Protein AF-A0A9P6WQ84-F1 (afdb_monomer)

Structure (mmCIF, N/CA/C/O backbone):
data_AF-A0A9P6WQ84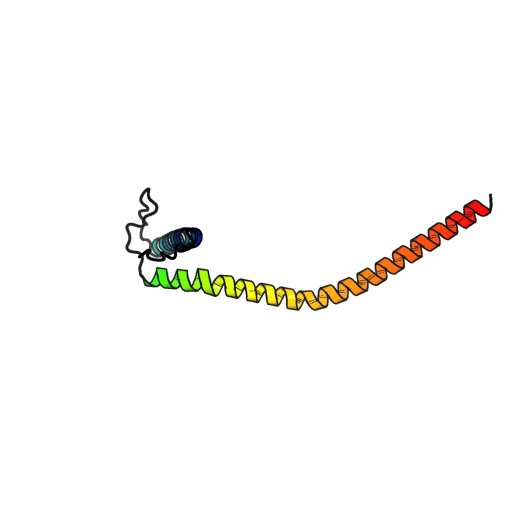-F1
#
_entry.id   AF-A0A9P6WQ84-F1
#
loop_
_atom_site.group_PDB
_atom_site.id
_atom_site.type_symbol
_atom_site.label_atom_id
_atom_site.label_alt_id
_atom_site.label_comp_id
_atom_site.label_asym_id
_atom_site.label_entity_id
_atom_site.label_seq_id
_atom_site.pdbx_PDB_ins_code
_atom_site.Cartn_x
_atom_site.Cartn_y
_atom_site.Cartn_z
_atom_site.occupancy
_atom_site.B_iso_or_equiv
_atom_site.auth_seq_id
_atom_site.auth_comp_id
_atom_site.auth_asym_id
_atom_site.auth_atom_id
_atom_site.pdbx_PDB_model_num
ATOM 1 N N . MET A 1 1 ? 7.472 -19.099 41.410 1.00 44.38 1 MET A N 1
ATOM 2 C CA . MET A 1 1 ? 6.747 -19.237 40.127 1.00 44.38 1 MET A CA 1
ATOM 3 C C . MET A 1 1 ? 6.658 -17.863 39.480 1.00 44.38 1 MET A C 1
ATOM 5 O O . MET A 1 1 ? 5.826 -17.066 39.893 1.00 44.38 1 MET A O 1
ATOM 9 N N . SER A 1 2 ? 7.562 -17.545 38.549 1.00 45.31 2 SER A N 1
ATOM 10 C CA . SER A 1 2 ? 7.502 -16.278 37.810 1.00 45.31 2 SER A CA 1
ATOM 11 C C . SER A 1 2 ? 6.333 -16.352 36.828 1.00 45.31 2 SER A C 1
ATOM 13 O O . SER A 1 2 ? 6.344 -17.186 35.923 1.00 45.31 2 SER A O 1
ATOM 15 N N . ARG A 1 3 ? 5.278 -15.561 37.058 1.00 56.25 3 ARG A N 1
ATOM 16 C CA . ARG A 1 3 ? 4.176 -15.432 36.098 1.00 56.25 3 ARG A CA 1
ATOM 17 C C . ARG A 1 3 ? 4.749 -14.722 34.879 1.00 56.25 3 ARG A C 1
ATOM 19 O O . ARG A 1 3 ? 5.205 -13.590 34.993 1.00 56.25 3 ARG A O 1
ATOM 26 N N . ASN A 1 4 ? 4.759 -15.411 33.745 1.00 51.56 4 ASN A N 1
ATOM 27 C CA . ASN A 1 4 ? 5.152 -14.856 32.458 1.00 51.56 4 ASN A CA 1
ATOM 28 C C . ASN A 1 4 ? 4.115 -13.791 32.064 1.00 51.56 4 ASN A C 1
ATOM 30 O O . ASN A 1 4 ? 3.089 -14.103 31.465 1.00 51.56 4 ASN A O 1
ATOM 34 N N . ILE A 1 5 ? 4.318 -12.557 32.526 1.00 61.88 5 ILE A N 1
ATOM 35 C CA . ILE A 1 5 ? 3.497 -11.410 32.150 1.00 61.88 5 ILE A CA 1
ATOM 36 C C . ILE A 1 5 ? 3.931 -11.059 30.735 1.00 61.88 5 ILE A C 1
ATOM 38 O O . ILE A 1 5 ? 4.997 -10.486 30.520 1.00 61.88 5 ILE A O 1
ATOM 42 N N . THR A 1 6 ? 3.121 -11.459 29.761 1.00 61.56 6 THR A N 1
ATOM 43 C CA . THR A 1 6 ? 3.258 -10.997 28.384 1.00 61.56 6 THR A CA 1
ATOM 44 C C . THR A 1 6 ? 2.912 -9.516 28.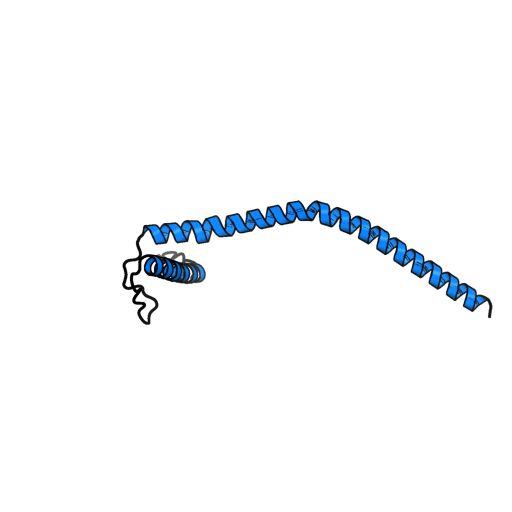397 1.00 61.56 6 THR A C 1
ATOM 46 O O . THR A 1 6 ? 1.737 -9.163 28.411 1.00 61.56 6 THR A O 1
ATOM 49 N N . ILE A 1 7 ? 3.924 -8.656 28.511 1.00 57.22 7 ILE A N 1
ATOM 50 C CA . ILE A 1 7 ? 3.742 -7.206 28.439 1.00 57.22 7 ILE A CA 1
ATOM 51 C C . ILE A 1 7 ? 3.208 -6.925 27.028 1.00 57.22 7 ILE A C 1
ATOM 53 O O . ILE A 1 7 ? 3.925 -7.208 26.061 1.00 57.22 7 ILE A O 1
ATOM 57 N N . PRO A 1 8 ? 1.956 -6.456 26.876 1.00 64.94 8 PRO A N 1
ATOM 58 C CA . PRO A 1 8 ? 1.457 -6.030 25.577 1.00 64.94 8 PRO A CA 1
ATOM 59 C C . PRO A 1 8 ? 2.351 -4.897 25.072 1.00 64.94 8 PRO A C 1
ATOM 61 O O . PRO A 1 8 ? 2.876 -4.121 25.870 1.00 64.94 8 PRO A O 1
ATOM 64 N N . ASP A 1 9 ? 2.569 -4.811 23.760 1.00 71.69 9 ASP A N 1
ATOM 65 C CA . ASP A 1 9 ? 3.407 -3.751 23.196 1.00 71.69 9 ASP A CA 1
ATOM 66 C C . ASP A 1 9 ? 2.855 -2.381 23.630 1.00 71.69 9 ASP A C 1
ATOM 68 O O . ASP A 1 9 ? 1.745 -2.001 23.259 1.00 71.69 9 ASP A O 1
ATOM 72 N N . LEU A 1 10 ? 3.626 -1.638 24.428 1.00 67.25 10 LEU A N 1
ATOM 73 C CA . LEU A 1 10 ? 3.236 -0.325 24.954 1.00 67.25 10 LEU A CA 1
ATOM 74 C C . LEU A 1 10 ? 2.822 0.628 23.821 1.00 67.25 10 LEU A C 1
ATOM 76 O O . LEU A 1 10 ? 1.904 1.433 23.975 1.00 67.25 10 LEU A O 1
ATOM 80 N N . ARG A 1 11 ? 3.415 0.468 22.630 1.00 68.44 11 ARG A N 1
ATOM 81 C CA . ARG A 1 11 ? 3.085 1.270 21.443 1.00 68.44 11 ARG A CA 1
ATOM 82 C C . ARG A 1 11 ? 1.675 1.004 20.931 1.00 68.44 11 ARG A C 1
ATOM 84 O O . ARG A 1 11 ? 1.038 1.905 20.378 1.00 68.44 11 ARG A O 1
ATOM 91 N N . PHE A 1 12 ? 1.196 -0.228 21.077 1.00 71.31 12 PHE A N 1
ATOM 92 C CA . PHE A 1 12 ? -0.156 -0.612 20.697 1.00 71.31 12 PHE A CA 1
ATOM 93 C C . PHE A 1 12 ? -1.172 0.053 21.614 1.00 71.31 12 PHE A C 1
ATOM 95 O O . PHE A 1 12 ? -2.128 0.648 21.122 1.00 71.31 12 PHE A O 1
ATOM 102 N N . GLU A 1 13 ? -0.954 -0.017 22.926 1.00 72.25 13 GLU A N 1
ATOM 103 C CA . GLU A 1 13 ? -1.880 0.544 23.909 1.00 72.25 13 GLU A CA 1
ATOM 104 C C . GLU A 1 13 ? -1.990 2.061 23.769 1.00 72.25 13 GLU A C 1
ATOM 106 O O . GLU A 1 13 ? -3.098 2.597 23.724 1.00 72.25 13 GLU A O 1
ATOM 111 N N . GLU A 1 14 ? -0.859 2.747 23.599 1.00 75.31 14 GLU A N 1
ATOM 112 C CA . GLU A 1 14 ? -0.820 4.193 23.375 1.00 75.31 14 GLU A CA 1
ATOM 113 C C . GLU A 1 14 ? -1.520 4.589 22.070 1.00 75.31 14 GLU A C 1
ATOM 115 O O . GLU A 1 14 ? -2.384 5.471 22.064 1.00 75.31 14 GLU A O 1
ATOM 120 N N . SER A 1 15 ? -1.210 3.902 20.965 1.00 74.31 15 SER A N 1
ATOM 121 C CA . SER A 1 15 ? -1.826 4.182 19.661 1.00 74.31 15 SER A CA 1
ATOM 122 C C . SER A 1 15 ? -3.327 3.887 19.664 1.00 74.31 15 SER A C 1
ATOM 124 O O . SER A 1 15 ? -4.115 4.626 19.071 1.00 74.31 15 SER A O 1
ATOM 126 N N . PHE A 1 16 ? -3.738 2.816 20.343 1.00 74.88 16 PHE A N 1
ATOM 127 C CA . PHE A 1 16 ? -5.135 2.430 20.489 1.00 74.88 16 PHE A CA 1
ATOM 128 C C . PHE A 1 16 ? -5.894 3.438 21.349 1.00 74.88 16 PHE A C 1
ATOM 130 O O . PHE A 1 16 ? -6.927 3.946 20.913 1.00 74.88 16 PHE A O 1
ATOM 137 N N . LYS A 1 17 ? -5.358 3.808 22.519 1.00 76.19 17 LYS A N 1
ATOM 138 C CA . LYS A 1 17 ? -5.948 4.824 23.400 1.00 76.19 17 LYS A CA 1
ATOM 139 C C . LYS A 1 17 ? -6.094 6.158 22.664 1.00 76.19 17 LYS A C 1
ATOM 141 O O . LYS A 1 17 ? -7.183 6.726 22.663 1.00 76.19 17 LYS A O 1
ATOM 146 N N . ALA A 1 18 ? -5.058 6.611 21.956 1.00 78.00 18 ALA A N 1
ATOM 147 C CA . ALA A 1 18 ? -5.096 7.856 21.188 1.00 78.00 18 ALA A CA 1
ATOM 148 C C . ALA A 1 18 ? -6.189 7.850 20.105 1.00 78.00 18 ALA A C 1
ATOM 150 O O . ALA A 1 18 ? -6.957 8.807 19.980 1.00 78.00 18 ALA A O 1
ATOM 151 N N . LYS A 1 19 ? -6.307 6.757 19.340 1.00 73.56 19 LYS A N 1
ATOM 152 C CA . LYS A 1 19 ? -7.340 6.625 18.302 1.00 73.56 19 LYS A CA 1
ATOM 153 C C . LYS A 1 19 ? -8.748 6.497 18.874 1.00 73.56 19 LYS A C 1
ATOM 155 O O . LYS A 1 19 ? -9.679 7.066 18.311 1.00 73.56 19 LYS A O 1
ATOM 160 N N . LEU A 1 20 ? -8.916 5.795 19.992 1.00 75.81 20 LEU A N 1
ATOM 161 C CA . LEU A 1 20 ? -10.201 5.711 20.683 1.00 75.81 20 LEU A CA 1
ATOM 162 C C . LEU A 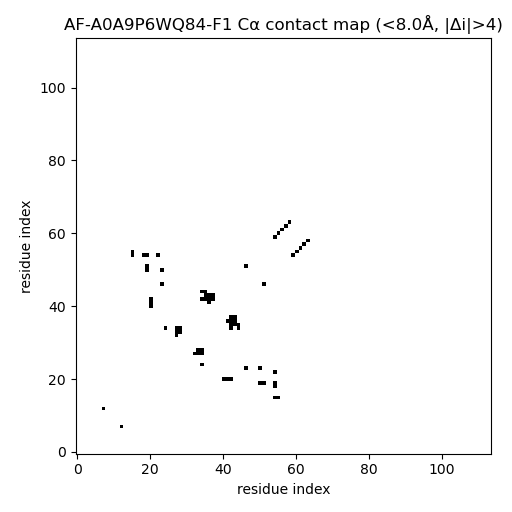1 20 ? -10.687 7.071 21.149 1.00 75.81 20 LEU A C 1
ATOM 164 O O . LEU A 1 20 ? -11.834 7.419 20.884 1.00 75.81 20 LEU A O 1
ATOM 168 N N . ILE A 1 21 ? -9.806 7.832 21.799 1.00 77.06 21 ILE A N 1
ATOM 169 C CA . ILE A 1 21 ? -10.105 9.184 22.262 1.00 77.06 21 ILE A CA 1
ATOM 170 C C . ILE A 1 21 ? -10.502 10.050 21.067 1.00 77.06 21 ILE A C 1
ATOM 172 O O . ILE A 1 21 ? -11.560 10.674 21.082 1.00 77.06 21 ILE A O 1
ATOM 176 N N . LYS A 1 22 ? -9.707 10.018 19.991 1.00 80.00 22 LYS A N 1
ATOM 177 C CA . LYS A 1 22 ? -9.982 10.774 18.767 1.00 80.00 22 LYS A CA 1
ATOM 178 C C . LYS A 1 22 ? -11.340 10.424 18.153 1.00 80.00 22 LYS A C 1
ATOM 180 O O . LYS A 1 22 ? -12.143 11.320 17.904 1.00 80.00 22 LYS A O 1
ATOM 185 N N . ASN A 1 23 ? -11.623 9.137 17.949 1.00 76.44 23 ASN A N 1
ATOM 186 C CA . ASN A 1 23 ? -12.883 8.695 17.353 1.00 76.44 23 ASN A CA 1
ATOM 187 C C . ASN A 1 23 ? -14.071 9.061 18.259 1.00 76.44 23 ASN A C 1
ATOM 189 O O . ASN A 1 23 ? -15.096 9.521 17.757 1.00 76.44 23 ASN A O 1
ATOM 193 N N . ALA A 1 24 ? -13.944 8.890 19.581 1.00 72.00 24 ALA A N 1
ATOM 194 C CA . ALA A 1 24 ? -14.988 9.236 20.547 1.00 72.00 24 ALA A CA 1
ATOM 195 C C . ALA A 1 24 ? -15.293 10.741 20.545 1.00 72.00 24 ALA A C 1
ATOM 197 O O . ALA A 1 24 ? -16.461 11.130 20.523 1.00 72.00 24 ALA A O 1
ATOM 198 N N . VAL A 1 25 ? -14.263 11.592 20.489 1.00 73.56 25 VAL A N 1
ATOM 199 C CA . VAL A 1 25 ? -14.411 13.049 20.337 1.00 73.56 25 VAL A CA 1
ATOM 200 C C . VAL A 1 25 ? -15.117 13.396 19.024 1.00 73.56 25 VAL A C 1
ATOM 202 O O . VAL A 1 25 ? -16.035 14.216 19.022 1.00 73.56 25 VAL A O 1
ATOM 205 N N . GLU A 1 26 ? -14.746 12.758 17.911 1.00 76.62 26 GLU A N 1
ATOM 206 C CA . GLU A 1 26 ? -15.383 12.989 16.610 1.00 76.62 26 GLU A CA 1
ATOM 207 C C . GLU A 1 26 ? -16.866 12.581 16.589 1.00 76.62 26 GLU A C 1
ATOM 209 O O . GLU A 1 26 ? -17.692 13.316 16.043 1.00 76.62 26 GLU A O 1
ATOM 214 N N . GLU A 1 27 ? -17.242 11.445 17.187 1.00 72.25 27 GLU A N 1
ATOM 215 C CA . GLU A 1 27 ? -18.652 11.033 17.259 1.00 72.25 27 GLU A CA 1
ATOM 216 C C . GLU A 1 27 ? -19.468 11.877 18.250 1.00 72.25 27 GLU A C 1
ATOM 218 O O . GLU A 1 27 ? -20.608 12.224 17.936 1.00 72.25 27 GLU A O 1
ATOM 223 N N . ASN A 1 28 ? -18.904 12.269 19.398 1.00 69.88 28 ASN A N 1
ATOM 224 C CA . ASN A 1 28 ? -19.575 13.170 20.345 1.00 69.88 28 ASN A CA 1
ATOM 225 C C . ASN A 1 28 ? -19.811 14.557 19.730 1.00 69.88 28 ASN A C 1
ATOM 227 O O . ASN A 1 28 ? -20.920 15.088 19.816 1.00 69.88 28 ASN A O 1
ATOM 231 N N . LYS A 1 29 ? -18.825 15.083 18.989 1.00 71.25 29 LYS A N 1
ATOM 232 C CA . LYS A 1 29 ? -18.960 16.328 18.220 1.00 71.25 29 LYS A CA 1
ATOM 233 C C . LYS A 1 29 ? -20.058 16.230 17.157 1.00 71.25 29 LYS A C 1
ATOM 235 O O . LYS A 1 29 ? -20.831 17.169 16.996 1.00 71.25 29 LYS A O 1
ATOM 240 N N . LYS A 1 30 ? -20.177 15.088 16.466 1.00 72.00 30 LYS A N 1
ATOM 241 C CA . LYS A 1 30 ? -21.268 14.830 15.503 1.00 72.00 30 LYS A CA 1
ATOM 242 C C . LYS A 1 30 ? -22.646 14.739 16.164 1.00 72.00 30 LYS A C 1
ATOM 244 O O . LYS A 1 30 ? -23.634 15.074 15.524 1.00 72.00 30 LYS A O 1
ATOM 249 N N . LYS A 1 31 ? -22.717 14.301 17.423 1.00 69.81 31 LYS A N 1
ATOM 250 C CA . LYS A 1 31 ? -23.958 14.227 18.213 1.00 69.81 31 LYS A CA 1
ATOM 251 C C . LYS A 1 31 ? -24.302 15.530 18.949 1.00 69.81 31 LYS A C 1
ATOM 253 O O . LYS A 1 31 ? -25.315 15.567 19.638 1.00 69.81 31 LYS A O 1
ATOM 258 N N . GLY A 1 32 ? -23.492 16.584 18.810 1.00 60.03 32 GLY A N 1
ATOM 259 C CA . GLY A 1 32 ? -23.719 17.875 19.471 1.00 60.03 32 GLY A CA 1
ATOM 260 C C . GLY A 1 32 ? -23.456 17.872 20.983 1.00 60.03 32 GLY A C 1
ATOM 261 O O . GLY A 1 32 ? -23.827 18.820 21.665 1.00 60.03 32 GLY A O 1
ATOM 262 N N . ILE A 1 33 ? -22.817 16.825 21.510 1.00 63.03 33 ILE A N 1
ATOM 263 C CA . ILE A 1 33 ? -22.466 16.688 22.927 1.00 63.03 33 ILE A CA 1
ATOM 264 C C . ILE A 1 33 ? -21.049 17.242 23.095 1.00 63.03 33 ILE A C 1
ATOM 266 O O . ILE A 1 33 ? -20.132 16.767 22.424 1.00 63.03 33 ILE A O 1
ATOM 270 N N . GLN A 1 34 ? -20.861 18.252 23.953 1.00 54.97 34 GLN A N 1
ATOM 271 C CA . GLN A 1 34 ? -19.532 18.798 24.253 1.00 54.97 34 GLN A CA 1
ATOM 272 C C . GLN A 1 34 ? -18.705 17.745 25.007 1.00 54.97 34 GLN A C 1
ATOM 274 O O . GLN A 1 34 ? -19.098 17.342 26.101 1.00 54.97 34 GLN A O 1
ATOM 279 N N . PRO A 1 35 ? -17.595 17.251 24.431 1.00 55.50 35 PRO A N 1
ATOM 280 C CA . PRO A 1 35 ? -16.727 16.316 25.122 1.00 55.50 35 PRO A CA 1
ATOM 281 C C . PRO A 1 35 ? -15.868 17.092 26.125 1.00 55.50 35 PRO A C 1
ATOM 283 O O . PRO A 1 35 ? -15.037 17.906 25.728 1.00 55.50 35 PRO A O 1
ATOM 286 N N . GLU A 1 36 ? -16.067 16.842 27.415 1.00 53.31 36 GLU A N 1
ATOM 287 C CA . GLU A 1 36 ? -15.151 17.296 28.460 1.00 53.31 36 GLU A CA 1
ATOM 288 C C . GLU A 1 36 ? -13.924 16.369 28.448 1.00 53.31 36 GLU A C 1
ATOM 290 O O . GLU A 1 36 ? -14.049 15.144 28.556 1.00 53.31 36 GLU A O 1
ATOM 295 N N . ILE A 1 37 ? -12.747 16.940 28.201 1.00 56.00 37 ILE A N 1
ATOM 296 C CA . ILE A 1 37 ? -11.474 16.217 28.147 1.00 56.00 37 ILE A CA 1
ATOM 297 C C . ILE A 1 37 ? -10.675 16.693 29.357 1.00 56.00 37 ILE A C 1
ATOM 299 O O . ILE A 1 37 ? -10.269 17.851 29.389 1.00 56.00 37 ILE A O 1
ATOM 303 N N . ASP A 1 38 ? -10.490 15.824 30.349 1.00 51.62 38 ASP A N 1
ATOM 304 C CA . ASP A 1 38 ? -9.703 16.142 31.543 1.00 51.62 38 ASP A CA 1
ATOM 305 C C . ASP A 1 38 ? -8.191 16.089 31.236 1.00 51.62 38 ASP A C 1
ATOM 307 O O . ASP A 1 38 ? -7.761 15.381 30.313 1.00 51.62 38 ASP A O 1
ATOM 311 N N . GLU A 1 39 ? -7.374 16.803 32.019 1.00 50.84 39 GLU A N 1
ATOM 312 C CA . GLU A 1 39 ? -5.932 17.059 31.795 1.00 50.84 39 GLU A CA 1
ATOM 313 C C . GLU A 1 39 ? -5.065 15.781 31.708 1.00 50.84 39 GLU A C 1
ATOM 315 O O . GLU A 1 39 ? -3.905 15.811 31.295 1.00 50.84 39 GLU A O 1
ATOM 320 N N . THR A 1 40 ? -5.645 14.620 32.020 1.00 54.78 40 THR A N 1
ATOM 321 C CA . THR A 1 40 ? -5.035 13.284 31.935 1.00 54.78 40 THR A CA 1
ATOM 322 C C . THR A 1 40 ? -5.395 12.486 30.669 1.00 54.78 40 THR A C 1
ATOM 324 O O . THR A 1 40 ? -5.055 11.303 30.577 1.00 54.78 40 THR A O 1
ATOM 327 N N . ASN A 1 41 ? -6.040 13.087 29.658 1.00 54.53 41 ASN A N 1
ATOM 328 C CA . ASN A 1 41 ? -6.535 12.383 28.458 1.00 54.53 41 ASN A CA 1
ATOM 329 C C . ASN A 1 41 ? -7.510 11.234 28.796 1.00 54.53 41 ASN A C 1
ATOM 331 O O . ASN A 1 41 ? -7.487 10.165 28.175 1.00 54.53 41 ASN A O 1
ATOM 335 N N . HIS A 1 42 ? -8.363 11.429 29.799 1.00 49.78 42 HIS A N 1
ATOM 336 C CA . HIS A 1 42 ? -9.466 10.523 30.104 1.00 49.78 42 HIS A CA 1
ATOM 337 C C . HIS A 1 42 ? -10.787 11.180 29.686 1.00 49.78 42 HIS A C 1
ATOM 339 O O . HIS A 1 42 ? -11.122 12.263 30.154 1.00 49.78 42 HIS A O 1
ATOM 345 N N . LEU A 1 43 ? -11.537 10.535 28.778 1.00 55.19 43 LEU A N 1
ATOM 346 C CA . LEU A 1 43 ? -12.925 10.926 28.518 1.00 55.19 43 LEU A CA 1
ATOM 347 C C . LEU A 1 43 ? -13.758 10.583 29.755 1.00 55.19 43 LEU A C 1
ATOM 349 O O . LEU A 1 43 ? -13.846 9.417 30.137 1.00 55.19 43 LEU A O 1
ATOM 353 N N . THR A 1 44 ? -14.405 11.589 30.337 1.00 50.28 44 THR A N 1
ATOM 354 C CA . THR A 1 44 ? -15.400 11.435 31.411 1.00 50.28 44 THR A CA 1
ATOM 355 C C . THR A 1 44 ? -16.729 10.876 30.894 1.00 50.28 44 THR A C 1
ATOM 357 O O . THR A 1 44 ? -17.545 10.371 31.665 1.00 50.28 44 THR A O 1
ATOM 360 N N . THR A 1 45 ? -16.944 10.891 29.574 1.00 53.78 45 THR A N 1
ATOM 361 C CA . THR A 1 45 ? -18.084 10.225 28.939 1.00 53.78 45 THR A CA 1
ATOM 362 C C . THR A 1 45 ? -17.797 8.732 28.747 1.00 53.78 45 THR A C 1
ATOM 364 O O . THR A 1 45 ? -16.733 8.369 28.239 1.00 53.78 45 THR A O 1
ATOM 367 N N . PRO A 1 46 ? -18.724 7.833 29.133 1.00 53.41 46 PRO A N 1
ATOM 368 C CA . PRO A 1 46 ? -18.520 6.399 28.996 1.00 53.41 46 PRO A CA 1
ATOM 369 C C . PRO A 1 46 ? -18.345 6.043 27.520 1.00 53.41 46 PRO A C 1
ATOM 371 O O . PRO A 1 46 ? -19.288 6.116 26.733 1.00 53.41 46 PRO A O 1
ATOM 374 N N . ILE A 1 47 ? -17.124 5.652 27.149 1.00 58.91 47 ILE A N 1
ATOM 375 C CA . ILE A 1 47 ? -16.807 5.162 25.809 1.00 58.91 47 ILE A CA 1
ATOM 376 C C . ILE A 1 47 ? -17.644 3.892 25.586 1.00 58.91 47 ILE A C 1
ATOM 378 O O . ILE A 1 47 ? -17.431 2.888 26.277 1.00 58.91 47 ILE A O 1
ATOM 382 N N . PRO A 1 48 ? -18.611 3.891 24.651 1.00 64.38 48 PRO A N 1
ATOM 383 C CA . PRO A 1 48 ? -19.431 2.715 24.422 1.00 64.38 48 PRO A CA 1
AT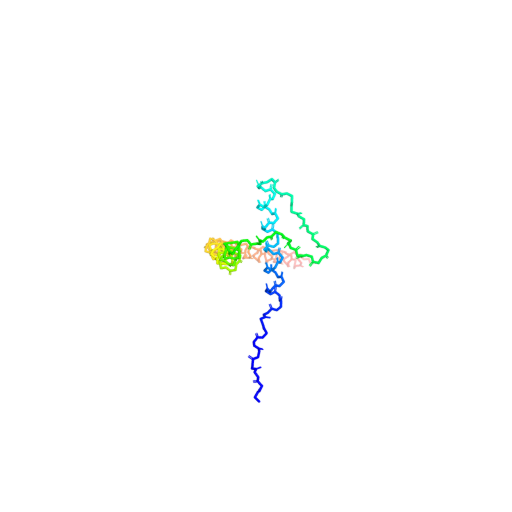OM 384 C C . PRO A 1 48 ? -18.549 1.585 23.883 1.00 64.38 48 PRO A C 1
ATOM 386 O O . PRO A 1 48 ? -17.763 1.781 22.957 1.00 64.38 48 PRO A O 1
ATOM 389 N N . LYS A 1 49 ? -18.704 0.372 24.430 1.00 65.19 49 LYS A N 1
ATOM 390 C CA . LYS A 1 49 ? -17.921 -0.823 24.042 1.00 65.19 49 LYS A CA 1
ATOM 391 C C . LYS A 1 49 ? -17.934 -1.091 22.530 1.00 65.19 49 LYS A C 1
ATOM 393 O O . LYS A 1 49 ? -16.967 -1.613 21.985 1.00 65.19 49 LYS A O 1
ATOM 398 N N . ILE A 1 50 ? -19.001 -0.676 21.847 1.00 67.25 50 ILE A N 1
ATOM 399 C CA . ILE A 1 50 ? -19.141 -0.769 20.389 1.00 67.25 50 ILE A CA 1
ATOM 400 C C . ILE A 1 50 ? -18.028 -0.007 19.646 1.00 67.25 50 ILE A C 1
ATOM 402 O O . ILE A 1 50 ? -17.586 -0.423 18.579 1.00 67.25 50 ILE A O 1
ATOM 406 N N . MET A 1 51 ? -17.536 1.082 20.234 1.00 66.56 51 MET A N 1
ATOM 407 C CA . MET A 1 51 ? -16.514 1.949 19.662 1.00 66.56 51 MET A CA 1
ATOM 408 C C . MET A 1 51 ? -15.112 1.377 19.845 1.00 66.56 51 MET A C 1
ATOM 410 O O . MET A 1 51 ? -14.290 1.478 18.939 1.00 66.56 51 MET A O 1
ATOM 414 N N . LEU A 1 52 ? -14.881 0.688 20.969 1.00 68.25 52 LEU A N 1
ATOM 415 C CA . LEU A 1 52 ? -13.675 -0.113 21.194 1.00 68.25 52 LEU A CA 1
ATOM 416 C C . LEU A 1 52 ? -13.527 -1.180 20.107 1.00 68.25 52 LEU A C 1
ATOM 418 O O . LEU A 1 52 ? -12.485 -1.271 19.466 1.00 68.25 52 LEU A O 1
ATOM 422 N N . ILE A 1 53 ? -14.599 -1.938 19.861 1.00 75.00 53 ILE A N 1
ATOM 423 C CA . ILE A 1 53 ? -14.626 -3.014 18.862 1.00 75.00 53 ILE A CA 1
ATOM 424 C C . ILE A 1 53 ? -14.454 -2.448 17.449 1.00 75.00 53 ILE A C 1
ATOM 426 O O . ILE A 1 53 ? -13.672 -2.979 16.663 1.00 75.00 53 ILE A O 1
ATOM 430 N N . LYS A 1 54 ? -15.143 -1.347 17.127 1.00 75.75 54 LYS A N 1
ATOM 431 C CA . LYS A 1 54 ? -15.038 -0.685 15.822 1.00 75.75 54 LYS A CA 1
ATOM 432 C C . LYS A 1 54 ? -13.615 -0.198 15.550 1.00 75.75 54 LYS A C 1
ATOM 434 O O . LYS A 1 54 ? -13.083 -0.498 14.486 1.00 75.75 54 LYS A O 1
ATOM 439 N N . SER A 1 55 ? -12.993 0.506 16.498 1.00 72.75 55 SER A N 1
ATOM 440 C CA . SER A 1 55 ? -11.607 0.963 16.343 1.00 72.75 55 SER A CA 1
ATOM 441 C C . SER A 1 55 ? -10.633 -0.215 16.279 1.00 72.75 55 SER A C 1
ATOM 443 O O . SER A 1 55 ? -9.747 -0.205 15.440 1.00 72.75 55 SER A O 1
ATOM 445 N N . LEU A 1 56 ? -10.822 -1.278 17.069 1.00 79.31 56 LEU A N 1
ATOM 446 C CA . LEU A 1 56 ? -9.983 -2.481 16.993 1.00 79.31 56 LEU A CA 1
ATOM 447 C C . LEU A 1 56 ? -10.027 -3.114 15.589 1.00 79.31 56 LEU A C 1
ATOM 449 O O . LEU A 1 56 ? -8.994 -3.321 14.959 1.00 79.31 56 LEU A O 1
ATOM 453 N N . ILE A 1 57 ? -11.228 -3.371 15.065 1.00 81.88 57 ILE A N 1
ATOM 454 C CA . ILE A 1 57 ? -11.407 -4.041 13.771 1.00 81.88 57 ILE A CA 1
ATOM 455 C C . ILE A 1 57 ? -10.957 -3.139 12.614 1.00 81.88 57 ILE A C 1
ATOM 457 O O . ILE A 1 57 ? -10.232 -3.585 11.723 1.00 81.88 57 ILE A O 1
ATOM 461 N N . ILE A 1 58 ? -11.361 -1.867 12.608 1.00 79.50 58 ILE A N 1
ATOM 462 C CA . ILE A 1 58 ? -11.060 -0.967 11.490 1.00 79.50 58 ILE A CA 1
ATOM 463 C C . ILE A 1 58 ? -9.582 -0.580 11.481 1.00 79.50 58 ILE A C 1
ATOM 465 O O . ILE A 1 58 ? -8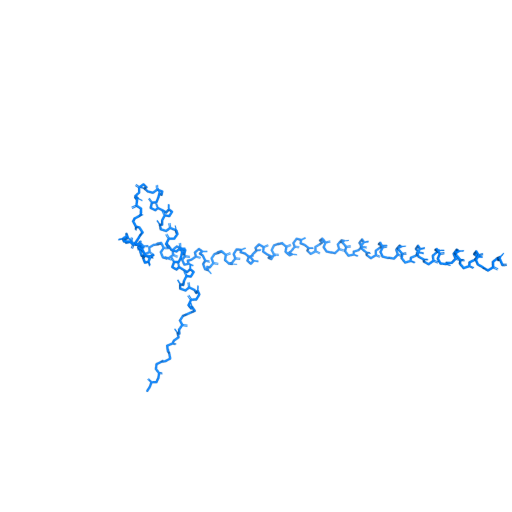.936 -0.671 10.436 1.00 79.50 58 ILE A O 1
ATOM 469 N N . ASP A 1 59 ? -9.036 -0.175 12.628 1.00 78.12 59 ASP A N 1
ATOM 470 C CA . ASP A 1 59 ? -7.687 0.384 12.683 1.00 78.12 59 ASP A CA 1
ATOM 471 C C . ASP A 1 59 ? -6.584 -0.666 12.664 1.00 78.12 59 ASP A C 1
ATOM 473 O O . ASP A 1 59 ? -5.503 -0.372 12.154 1.00 78.12 59 ASP A O 1
ATOM 477 N N . GLN A 1 60 ? -6.824 -1.861 13.207 1.00 77.44 60 GLN A N 1
ATOM 478 C CA . GLN A 1 60 ? -5.770 -2.869 13.358 1.00 77.44 60 GLN A CA 1
ATOM 479 C C . GLN A 1 60 ? -5.871 -4.005 12.351 1.00 77.44 60 GLN A C 1
ATOM 481 O O . GLN A 1 60 ? -4.871 -4.667 12.096 1.00 77.44 60 GLN A O 1
ATOM 486 N N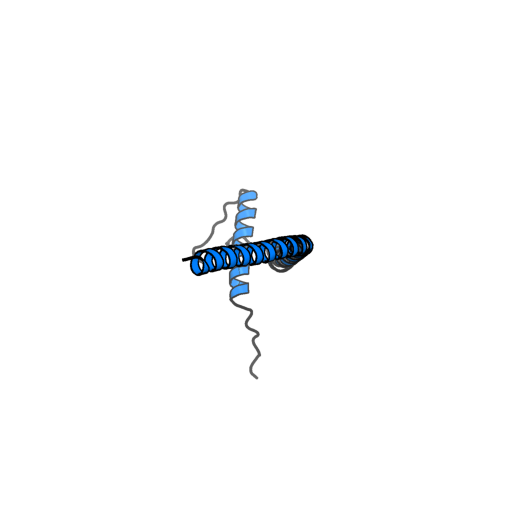 . ILE A 1 61 ? -7.050 -4.230 11.768 1.00 85.19 61 ILE A N 1
ATOM 487 C CA . ILE A 1 61 ? -7.257 -5.323 10.815 1.00 85.19 61 ILE A CA 1
ATOM 488 C C . ILE A 1 61 ? -7.516 -4.749 9.426 1.00 85.19 61 ILE A C 1
ATOM 490 O O . ILE A 1 61 ? -6.752 -5.013 8.502 1.00 85.19 61 ILE A O 1
ATOM 494 N N . ILE A 1 62 ? -8.551 -3.919 9.269 1.00 89.06 62 ILE A N 1
ATOM 495 C CA . ILE A 1 62 ? -9.008 -3.483 7.941 1.00 89.06 62 ILE A CA 1
ATOM 496 C C . ILE A 1 62 ? -8.010 -2.531 7.279 1.00 89.06 62 ILE A C 1
ATOM 498 O O . ILE A 1 62 ? -7.627 -2.764 6.137 1.00 89.06 62 ILE A O 1
ATOM 502 N N . LEU A 1 63 ? -7.573 -1.476 7.971 1.00 87.06 63 LEU A N 1
ATOM 503 C CA . LEU A 1 63 ? -6.632 -0.494 7.421 1.00 87.06 63 LEU A CA 1
ATOM 504 C C . LEU A 1 63 ? -5.295 -1.111 6.958 1.00 87.06 63 LEU A C 1
ATOM 506 O O . LEU A 1 63 ? -4.935 -0.897 5.797 1.00 87.06 63 LEU A O 1
ATOM 510 N N . PRO A 1 64 ? -4.569 -1.898 7.777 1.00 87.44 64 PRO A N 1
ATOM 511 C CA . PRO A 1 64 ? -3.327 -2.529 7.328 1.00 87.44 64 PRO A CA 1
ATOM 512 C C . PRO A 1 64 ? -3.556 -3.583 6.237 1.00 87.44 64 PRO A C 1
ATOM 514 O O . PRO A 1 64 ? -2.767 -3.663 5.297 1.00 87.44 64 PRO A O 1
ATOM 517 N N . PHE A 1 65 ? -4.659 -4.336 6.288 1.00 92.12 65 PHE A N 1
ATOM 518 C CA . PHE A 1 65 ? -5.011 -5.272 5.218 1.00 92.12 65 PHE A CA 1
ATOM 519 C C . PHE A 1 65 ? -5.242 -4.553 3.883 1.00 92.12 65 PHE A C 1
ATOM 521 O O . PHE A 1 65 ? -4.719 -4.957 2.842 1.00 92.12 65 PHE A O 1
ATOM 528 N N . LEU A 1 66 ? -5.983 -3.446 3.916 1.00 93.44 66 LEU A N 1
ATOM 529 C CA . LEU A 1 66 ? -6.275 -2.647 2.737 1.00 93.44 66 LEU A CA 1
ATOM 530 C C . LEU A 1 66 ? -4.999 -2.005 2.179 1.00 93.44 66 LEU A C 1
ATOM 532 O O . LEU A 1 66 ? -4.804 -1.989 0.966 1.00 93.44 66 LEU A O 1
ATOM 536 N N . GLN A 1 67 ? -4.090 -1.556 3.049 1.00 92.62 67 GLN A N 1
ATOM 537 C CA . GLN A 1 67 ? -2.771 -1.067 2.648 1.00 92.62 67 GLN A CA 1
ATOM 538 C C . GLN A 1 67 ? -1.972 -2.144 1.900 1.00 92.62 67 GLN A C 1
ATOM 540 O O . GLN A 1 67 ? -1.414 -1.859 0.839 1.00 92.62 67 GLN A O 1
ATOM 545 N N . SER A 1 68 ? -1.936 -3.382 2.405 1.00 92.12 68 SER A N 1
ATOM 546 C CA . SER A 1 68 ? -1.273 -4.497 1.716 1.00 92.12 68 SER A CA 1
ATOM 547 C C . SER A 1 68 ? -1.928 -4.817 0.371 1.00 92.12 68 SER A C 1
ATOM 549 O O . SER A 1 68 ? -1.225 -5.052 -0.612 1.00 92.12 68 SER A O 1
ATOM 551 N N . PHE A 1 69 ? -3.259 -4.774 0.300 1.00 95.50 69 PHE A N 1
ATOM 552 C CA . PHE A 1 69 ? -4.003 -5.006 -0.936 1.00 95.50 69 PHE A CA 1
ATOM 553 C C . PHE A 1 69 ? -3.720 -3.930 -1.995 1.00 95.50 69 PHE A C 1
ATOM 555 O O . PHE A 1 69 ? -3.409 -4.254 -3.142 1.00 95.50 69 PHE A O 1
ATOM 562 N N . PHE A 1 70 ? -3.748 -2.651 -1.609 1.00 95.56 70 PHE A N 1
ATOM 563 C CA . PHE A 1 70 ? -3.406 -1.548 -2.507 1.00 95.56 70 PHE A CA 1
ATOM 564 C C . PHE A 1 70 ? -1.958 -1.627 -2.975 1.00 95.56 70 PHE A C 1
ATOM 566 O O . PHE A 1 70 ? -1.698 -1.462 -4.165 1.00 95.56 70 PHE A O 1
ATOM 573 N N . LEU A 1 71 ? -1.020 -1.926 -2.073 1.00 93.69 71 LEU A N 1
ATOM 574 C CA . LEU A 1 71 ? 0.385 -2.076 -2.434 1.00 93.69 71 LEU A CA 1
ATOM 575 C C . LEU A 1 71 ? 0.578 -3.220 -3.440 1.00 93.69 71 LEU A C 1
ATOM 577 O O . LEU A 1 71 ? 1.259 -3.042 -4.449 1.00 93.69 71 LEU A O 1
ATOM 581 N N . ALA A 1 72 ? -0.072 -4.365 -3.219 1.00 95.12 72 ALA A N 1
ATOM 582 C CA . ALA A 1 72 ? -0.044 -5.485 -4.154 1.00 95.12 72 ALA A CA 1
ATOM 583 C C . ALA A 1 72 ? -0.642 -5.112 -5.522 1.00 95.12 72 ALA A C 1
ATOM 585 O O . ALA A 1 72 ? -0.055 -5.435 -6.556 1.00 95.12 72 ALA A O 1
ATOM 586 N N . GLY A 1 73 ? -1.759 -4.380 -5.541 1.00 95.00 73 GLY A N 1
ATOM 587 C CA . GLY A 1 73 ? -2.374 -3.868 -6.767 1.00 95.00 73 G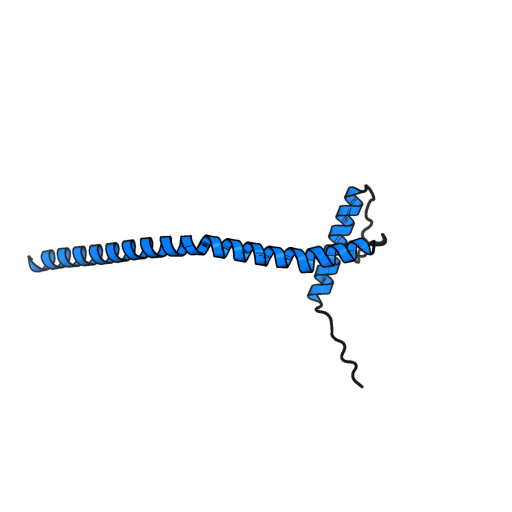LY A CA 1
ATOM 588 C C . GLY A 1 73 ? -1.467 -2.897 -7.528 1.00 95.00 73 GLY A C 1
ATOM 589 O O . GLY A 1 73 ? -1.301 -3.024 -8.743 1.00 95.00 73 GLY A O 1
ATOM 590 N N . VAL A 1 74 ? -0.808 -1.977 -6.817 1.00 95.69 74 VAL A N 1
ATOM 591 C CA . VAL A 1 74 ? 0.184 -1.064 -7.400 1.00 95.69 74 VAL A CA 1
ATOM 592 C C . VAL A 1 74 ? 1.333 -1.854 -8.016 1.00 95.69 74 VAL A C 1
ATOM 594 O O . VAL A 1 74 ? 1.667 -1.618 -9.173 1.00 95.69 74 VAL A O 1
ATOM 597 N N . LEU A 1 75 ? 1.908 -2.829 -7.304 1.00 92.62 75 LEU A N 1
ATOM 598 C CA . LEU A 1 75 ? 2.981 -3.666 -7.851 1.00 92.62 75 LEU A CA 1
ATOM 599 C C . LEU A 1 75 ? 2.527 -4.472 -9.074 1.00 92.62 75 LEU A C 1
ATOM 601 O O . LEU A 1 75 ? 3.288 -4.604 -10.036 1.00 92.62 75 LEU A O 1
ATOM 605 N N . TYR A 1 76 ? 1.297 -4.990 -9.062 1.00 95.12 76 TYR A N 1
ATOM 606 C CA . TYR A 1 76 ? 0.724 -5.703 -10.201 1.00 95.12 76 TYR A CA 1
ATOM 607 C C . TYR A 1 76 ? 0.674 -4.809 -11.446 1.00 95.12 76 TYR A C 1
ATOM 609 O O . TYR A 1 76 ? 1.114 -5.223 -12.520 1.00 95.12 76 TYR A O 1
ATOM 617 N N . TYR A 1 77 ? 0.233 -3.560 -11.288 1.00 94.25 77 TYR A N 1
ATOM 618 C CA . TYR A 1 77 ? 0.188 -2.585 -12.376 1.00 94.25 77 TYR A CA 1
ATOM 619 C C . TYR A 1 77 ? 1.578 -2.079 -12.792 1.00 94.25 77 TYR A C 1
ATOM 621 O O . TYR A 1 77 ? 1.843 -1.836 -13.971 1.00 94.25 77 TYR A O 1
ATOM 629 N N . LEU A 1 78 ? 2.511 -1.966 -11.846 1.00 93.75 78 LEU A N 1
ATOM 630 C CA . LEU A 1 78 ? 3.872 -1.507 -12.111 1.00 93.75 78 LEU A CA 1
ATOM 631 C C . LEU A 1 78 ? 4.698 -2.554 -12.876 1.00 93.75 78 LEU A C 1
ATOM 633 O O . LEU A 1 78 ? 5.622 -2.208 -13.611 1.00 93.75 78 LEU A O 1
ATOM 637 N N . ARG A 1 79 ? 4.357 -3.841 -12.764 1.00 89.31 79 ARG A N 1
ATOM 638 C CA . ARG A 1 79 ? 5.068 -4.948 -13.422 1.00 89.31 79 ARG A CA 1
ATOM 639 C C . ARG A 1 79 ? 5.193 -4.800 -14.953 1.00 89.31 79 ARG A C 1
ATOM 641 O O . ARG A 1 79 ? 6.320 -4.891 -15.454 1.00 89.31 79 ARG A O 1
ATOM 648 N N . PRO A 1 80 ? 4.119 -4.571 -15.736 1.00 90.75 80 PRO A N 1
ATOM 649 C CA . PRO A 1 80 ? 4.249 -4.308 -17.172 1.00 90.75 80 PRO A CA 1
ATOM 650 C C . PRO A 1 80 ? 4.974 -2.988 -17.465 1.00 90.75 80 PRO A C 1
ATOM 652 O O . PRO A 1 80 ? 5.749 -2.923 -18.421 1.00 90.75 80 PRO A O 1
ATOM 655 N N . PHE A 1 81 ? 4.792 -1.963 -16.628 1.00 91.44 81 PHE A N 1
ATOM 656 C CA . PHE A 1 81 ? 5.460 -0.672 -16.787 1.00 91.44 81 PHE A CA 1
ATOM 657 C C . PHE A 1 81 ? 6.986 -0.800 -16.689 1.00 91.44 81 PHE A C 1
ATOM 659 O O . PHE A 1 81 ? 7.707 -0.333 -17.572 1.00 91.44 81 PHE A O 1
ATOM 666 N N . ILE A 1 82 ? 7.483 -1.526 -15.685 1.00 90.44 82 ILE A N 1
ATOM 667 C CA . ILE A 1 82 ? 8.913 -1.817 -15.518 1.00 90.44 82 ILE A CA 1
ATOM 668 C C . ILE A 1 82 ? 9.450 -2.584 -16.731 1.00 90.44 82 ILE A C 1
ATOM 670 O O . ILE A 1 82 ? 10.529 -2.272 -17.233 1.00 90.44 82 ILE A O 1
ATOM 674 N N . ARG A 1 83 ? 8.685 -3.550 -17.259 1.00 90.81 83 ARG A N 1
ATOM 675 C CA . ARG A 1 83 ? 9.086 -4.319 -18.448 1.00 90.81 83 ARG A CA 1
ATOM 676 C C . ARG A 1 83 ? 9.229 -3.429 -19.688 1.00 90.81 83 ARG A C 1
ATOM 678 O O . ARG A 1 83 ? 10.179 -3.603 -20.450 1.00 90.81 83 ARG A O 1
ATOM 685 N N . ILE A 1 84 ? 8.317 -2.482 -19.900 1.00 92.69 84 ILE A N 1
ATOM 686 C CA . ILE A 1 84 ? 8.390 -1.534 -21.024 1.00 92.69 84 ILE A CA 1
ATOM 687 C C . ILE A 1 84 ? 9.548 -0.551 -20.823 1.00 92.69 84 ILE A C 1
ATOM 689 O O . ILE A 1 84 ? 10.326 -0.323 -21.751 1.00 92.69 84 ILE A O 1
ATOM 693 N N . SER A 1 85 ? 9.686 -0.006 -19.614 1.00 91.81 85 SER A N 1
ATOM 694 C CA . SER A 1 85 ? 10.749 0.937 -19.262 1.00 91.81 85 SER A CA 1
ATOM 695 C C . SER A 1 85 ? 12.135 0.315 -19.441 1.00 91.81 85 SER A C 1
ATOM 697 O O . SER A 1 85 ? 12.996 0.903 -20.086 1.00 91.81 85 SER A O 1
ATOM 699 N N . SER A 1 86 ? 12.323 -0.931 -18.999 1.00 90.94 86 SER A N 1
ATOM 700 C CA . SER A 1 86 ? 13.575 -1.674 -19.173 1.00 90.94 86 SER A CA 1
ATOM 701 C C . SER A 1 86 ? 13.948 -1.865 -20.647 1.00 90.94 86 SER A C 1
ATOM 703 O O . SER A 1 86 ? 15.099 -1.644 -21.019 1.00 90.94 86 SER A O 1
ATOM 705 N N . ARG A 1 87 ? 12.984 -2.192 -21.520 1.00 91.19 87 ARG A N 1
ATOM 706 C CA . ARG A 1 87 ? 13.237 -2.338 -22.966 1.00 91.19 87 ARG A CA 1
ATOM 707 C C . ARG A 1 87 ? 13.646 -1.017 -23.619 1.00 91.19 87 ARG A C 1
ATOM 709 O O . ARG A 1 87 ? 14.603 -0.986 -24.390 1.00 91.19 87 ARG A O 1
ATOM 716 N N . LYS A 1 88 ? 12.947 0.075 -23.292 1.00 91.56 88 LYS A N 1
ATOM 717 C CA . LYS A 1 88 ? 13.284 1.420 -23.787 1.00 91.56 88 LYS A CA 1
ATOM 718 C C . LYS A 1 88 ? 14.644 1.884 -23.259 1.00 91.56 88 LYS A C 1
ATOM 720 O O . LYS A 1 88 ? 15.449 2.395 -24.029 1.00 91.56 88 LYS A O 1
ATOM 725 N N . GLY A 1 89 ? 14.916 1.642 -21.978 1.00 91.31 89 GLY A N 1
ATOM 726 C CA . GLY A 1 89 ? 16.187 1.956 -21.330 1.00 91.31 89 GLY A CA 1
ATOM 727 C C . GLY A 1 89 ? 17.361 1.194 -21.941 1.00 91.31 89 GLY A C 1
ATOM 728 O O . GLY A 1 89 ? 18.386 1.800 -22.239 1.00 91.31 89 GLY A O 1
ATOM 729 N N . TYR A 1 90 ? 17.199 -0.102 -22.219 1.00 91.62 90 TYR A N 1
ATOM 730 C CA . TYR A 1 90 ? 18.218 -0.900 -22.903 1.00 91.62 90 TYR A CA 1
ATOM 731 C C . TYR A 1 90 ? 18.531 -0.346 -24.298 1.00 91.62 90 TYR A C 1
ATOM 733 O O . TYR A 1 90 ? 19.693 -0.110 -24.622 1.00 91.62 90 TYR A O 1
ATOM 741 N N . SER A 1 91 ? 17.501 -0.060 -25.101 1.00 91.88 91 SER A N 1
ATOM 742 C CA . SER A 1 91 ? 17.681 0.517 -26.439 1.00 91.88 91 SER A CA 1
ATOM 743 C C . SER A 1 91 ? 18.377 1.881 -26.395 1.00 91.88 91 SER A C 1
ATOM 745 O O . SER A 1 91 ? 19.261 2.146 -27.209 1.00 91.88 91 SER A O 1
ATOM 747 N N . ALA A 1 92 ? 18.006 2.740 -25.441 1.00 92.00 92 ALA A N 1
ATOM 748 C CA . ALA A 1 92 ? 18.643 4.040 -25.251 1.00 92.00 92 ALA A CA 1
ATOM 749 C C . ALA A 1 92 ? 20.117 3.894 -24.839 1.00 92.00 92 ALA A C 1
ATOM 751 O O . ALA A 1 92 ? 20.979 4.576 -25.388 1.00 92.00 92 ALA A O 1
ATOM 752 N N . GLY A 1 93 ? 20.426 2.961 -23.935 1.00 92.69 93 GLY A N 1
ATOM 753 C CA . GLY A 1 93 ? 21.796 2.670 -23.510 1.00 92.69 93 GLY A CA 1
ATOM 754 C C . GLY A 1 93 ? 22.680 2.172 -24.655 1.00 92.69 93 GLY A C 1
ATOM 755 O O . GLY A 1 93 ? 23.781 2.685 -24.850 1.00 92.69 93 GLY A O 1
ATOM 756 N N . VAL A 1 94 ? 22.183 1.230 -25.466 1.00 94.12 94 VAL A N 1
ATOM 757 C CA . VAL A 1 94 ? 22.901 0.744 -26.658 1.00 94.12 94 VAL A CA 1
ATOM 758 C C . VAL A 1 94 ? 23.145 1.887 -27.646 1.00 94.12 94 VAL A C 1
ATOM 760 O O . VAL A 1 94 ? 24.257 2.025 -28.160 1.00 94.12 94 VAL A O 1
ATOM 763 N N . SER A 1 95 ? 22.147 2.751 -27.858 1.00 91.31 95 SER A N 1
ATOM 764 C CA . SER A 1 95 ? 22.296 3.931 -28.712 1.00 91.31 95 SER A CA 1
ATOM 765 C C . SER A 1 95 ? 23.376 4.879 -28.186 1.00 91.31 95 SER A C 1
ATOM 767 O O . SER A 1 95 ? 24.228 5.298 -28.963 1.00 91.31 95 SER A O 1
ATOM 769 N N . LEU A 1 96 ? 23.404 5.172 -26.883 1.00 93.69 96 LEU A N 1
ATOM 770 C CA . LEU A 1 96 ? 24.417 6.044 -26.279 1.00 93.69 96 LEU A CA 1
ATOM 771 C C . LEU A 1 96 ? 25.832 5.488 -26.448 1.00 93.69 96 LEU A C 1
ATOM 773 O O . LEU A 1 96 ? 26.731 6.212 -26.872 1.00 93.69 96 LEU A O 1
ATOM 777 N N . ILE A 1 97 ? 26.029 4.196 -26.180 1.00 93.81 97 ILE A N 1
ATOM 778 C CA . ILE A 1 97 ? 27.332 3.537 -26.342 1.00 93.81 97 ILE A CA 1
ATOM 779 C C . ILE A 1 97 ? 27.775 3.581 -27.809 1.00 93.81 97 ILE A C 1
ATOM 781 O O . ILE A 1 97 ? 28.944 3.850 -28.098 1.00 93.81 97 ILE A O 1
ATOM 785 N N . SER A 1 98 ? 26.845 3.357 -28.744 1.00 92.81 98 SER A N 1
ATOM 786 C CA . SER A 1 98 ? 27.137 3.435 -30.176 1.00 92.81 98 SER A CA 1
ATOM 787 C C . SER A 1 98 ? 27.553 4.849 -30.603 1.00 92.81 98 SER A C 1
ATOM 789 O O . SER A 1 98 ? 28.569 4.996 -31.287 1.00 92.81 98 SER A O 1
ATOM 791 N N . SER A 1 99 ? 26.864 5.884 -30.109 1.00 91.88 99 SER A N 1
ATOM 792 C CA . SER A 1 99 ? 27.201 7.288 -30.360 1.00 91.88 99 SER A CA 1
ATOM 793 C C . SER A 1 99 ? 28.572 7.648 -29.793 1.00 91.88 99 SER A C 1
ATOM 795 O O . SER A 1 99 ? 29.387 8.248 -30.489 1.00 91.88 99 SER A O 1
ATOM 797 N N . ILE A 1 100 ? 28.872 7.221 -28.561 1.00 91.56 100 ILE A N 1
ATOM 798 C CA . ILE A 1 100 ? 30.180 7.440 -27.928 1.00 91.56 100 ILE A CA 1
ATOM 799 C C . ILE A 1 100 ? 31.286 6.796 -28.767 1.00 91.56 100 ILE A C 1
ATOM 801 O O . ILE A 1 100 ? 32.256 7.462 -29.118 1.00 91.56 100 ILE A O 1
ATOM 805 N N . LYS A 1 101 ? 31.119 5.531 -29.172 1.00 91.69 101 LYS A N 1
ATOM 806 C CA . LYS A 1 101 ? 32.099 4.821 -30.007 1.00 91.69 101 LYS A CA 1
ATOM 807 C C . LYS A 1 101 ? 32.340 5.529 -31.344 1.00 91.69 101 LYS A C 1
ATOM 809 O O . LYS A 1 101 ? 33.481 5.598 -31.806 1.00 91.69 101 LYS A O 1
ATOM 814 N N . GLN A 1 102 ? 31.288 6.056 -31.967 1.00 90.50 102 GLN A N 1
ATOM 815 C CA . GLN A 1 102 ? 31.380 6.777 -33.237 1.00 90.50 102 GLN A CA 1
ATOM 816 C C . GLN A 1 102 ? 32.114 8.117 -33.077 1.00 90.50 102 GLN A C 1
ATOM 818 O O . GLN A 1 102 ? 32.976 8.441 -33.896 1.00 90.50 102 GLN A O 1
ATOM 823 N N . ILE A 1 103 ? 31.855 8.842 -31.984 1.00 90.12 103 ILE A N 1
ATOM 824 C CA . ILE A 1 103 ? 32.566 10.076 -31.628 1.00 90.12 103 ILE A CA 1
ATOM 825 C C . ILE A 1 103 ? 34.047 9.792 -31.354 1.00 90.12 103 ILE A C 1
ATOM 827 O O . ILE A 1 103 ? 34.909 10.459 -31.922 1.00 90.12 103 ILE A O 1
ATOM 831 N N . THR A 1 104 ? 34.372 8.771 -30.554 1.00 88.88 104 THR A N 1
ATOM 832 C CA . THR A 1 104 ? 35.766 8.394 -30.270 1.00 88.88 104 THR A CA 1
ATOM 833 C C . THR A 1 104 ? 36.510 8.007 -31.546 1.00 88.88 104 THR A C 1
ATOM 835 O O . THR A 1 104 ? 37.648 8.428 -31.744 1.00 88.88 104 THR A O 1
ATOM 838 N N . LYS A 1 105 ? 35.865 7.258 -32.451 1.00 83.94 105 LYS A N 1
ATOM 839 C CA . LYS A 1 105 ? 36.448 6.906 -33.752 1.00 83.94 105 LYS A CA 1
ATOM 840 C C . LYS A 1 105 ? 36.690 8.149 -34.614 1.00 83.94 105 LYS A C 1
ATOM 842 O O . LYS A 1 105 ? 37.766 8.270 -35.189 1.00 83.94 105 LYS A O 1
ATOM 847 N N . SER A 1 106 ? 35.731 9.075 -34.674 1.00 84.44 106 SER A N 1
ATOM 848 C CA . SER A 1 106 ? 35.869 10.346 -35.401 1.00 84.44 106 SER A CA 1
ATOM 849 C C . SER A 1 106 ? 37.040 11.182 -34.869 1.00 84.44 106 SER A C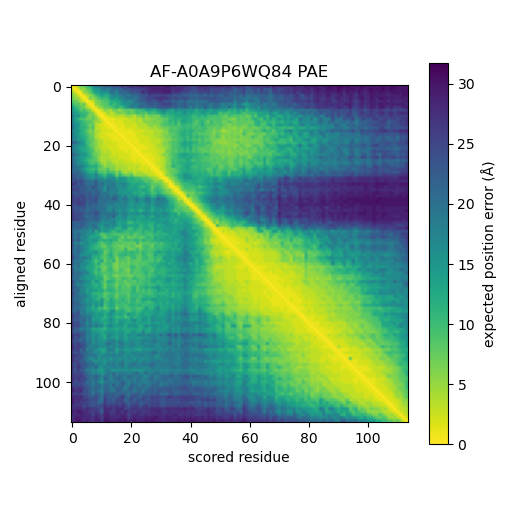 1
ATOM 851 O O . SER A 1 106 ? 37.905 11.601 -35.637 1.00 84.44 106 SER A O 1
ATOM 853 N N . LEU A 1 107 ? 37.141 11.334 -33.545 1.00 82.69 107 LEU A N 1
ATOM 854 C CA . LEU A 1 107 ? 38.233 12.060 -32.889 1.00 82.69 107 LEU A CA 1
ATOM 855 C C . LEU A 1 107 ? 39.597 11.394 -33.109 1.00 82.69 107 LEU A C 1
ATOM 857 O O . LEU A 1 107 ? 40.590 12.083 -33.342 1.00 82.69 107 LEU A O 1
ATOM 861 N N . PHE A 1 108 ? 39.657 10.061 -33.078 1.00 83.31 108 PHE A N 1
ATOM 862 C CA . PHE A 1 108 ? 40.883 9.315 -33.356 1.00 83.31 108 PHE A CA 1
ATOM 863 C C . PHE A 1 108 ? 41.347 9.493 -3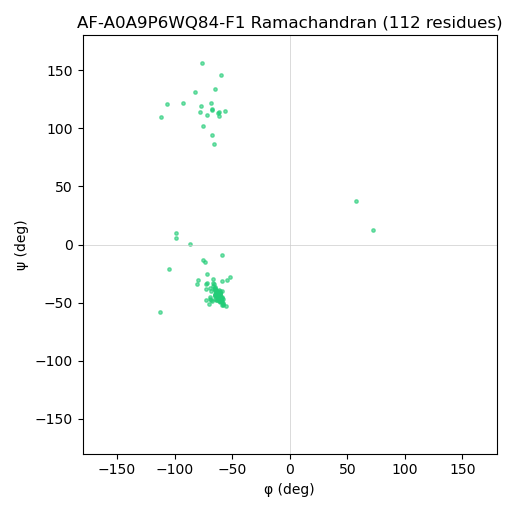4.809 1.00 83.31 108 PHE A C 1
ATOM 865 O O . PHE A 1 108 ? 42.525 9.748 -35.049 1.00 83.31 108 PHE A O 1
ATOM 872 N N . PHE A 1 109 ? 40.426 9.439 -35.777 1.00 77.69 109 PHE A N 1
ATOM 873 C CA . PHE A 1 109 ? 40.742 9.707 -37.184 1.00 77.69 109 PHE A CA 1
ATOM 874 C C . PHE A 1 109 ? 41.189 11.154 -37.416 1.00 77.69 109 PHE A C 1
ATOM 876 O O . PHE A 1 109 ? 42.107 11.381 -38.200 1.00 77.69 109 PHE A O 1
ATOM 883 N N . LEU A 1 110 ? 40.599 12.125 -36.712 1.00 73.75 110 LEU A N 1
ATOM 884 C CA . LEU A 1 110 ? 41.025 13.525 -36.779 1.00 73.75 110 LEU A CA 1
ATOM 885 C C . LEU A 1 110 ? 42.445 13.719 -36.221 1.00 73.75 110 LEU A C 1
ATOM 887 O O . LEU A 1 110 ? 43.222 14.499 -36.765 1.00 73.75 110 LEU A O 1
ATOM 891 N N . LYS A 1 111 ? 42.793 12.983 -35.157 1.00 69.56 111 LYS A N 1
ATOM 892 C CA . LYS A 1 111 ? 44.128 12.999 -34.544 1.00 69.56 111 LYS A CA 1
ATOM 893 C C . LYS A 1 111 ? 45.182 12.286 -35.396 1.00 69.56 111 LYS A C 1
ATOM 895 O O . LYS A 1 111 ? 46.323 12.713 -35.399 1.00 69.56 111 LYS A O 1
ATOM 900 N N . SER A 1 112 ? 44.812 11.226 -36.115 1.00 67.44 112 SER A N 1
ATOM 901 C CA . SER A 1 112 ? 45.730 10.458 -36.973 1.00 67.44 112 SER A CA 1
ATOM 902 C C . SER A 1 112 ? 46.079 11.158 -38.294 1.00 67.44 112 SER A C 1
ATOM 904 O O . SER A 1 112 ? 46.976 10.699 -38.995 1.00 67.44 112 SER A O 1
ATOM 906 N N . LYS A 1 113 ? 45.345 12.212 -38.672 1.00 58.00 113 LYS A N 1
ATOM 907 C CA . LYS A 1 113 ? 45.520 12.942 -39.939 1.00 58.00 113 LYS A CA 1
ATOM 908 C C . LYS A 1 113 ? 46.348 14.230 -39.795 1.00 58.00 113 LYS A C 1
ATOM 910 O O . LYS A 1 113 ? 46.416 15.001 -40.749 1.00 58.00 113 LYS A O 1
ATOM 915 N N . LYS A 1 114 ? 46.906 14.475 -38.608 1.00 51.44 114 LYS A N 1
ATOM 916 C CA . LYS A 1 114 ? 47.702 15.646 -38.237 1.00 51.44 114 LYS A CA 1
ATOM 917 C C . LYS A 1 114 ? 49.088 15.185 -37.811 1.00 51.44 114 LYS A C 1
ATOM 919 O O . LYS A 1 114 ? 50.045 15.916 -38.126 1.00 51.44 114 LYS A O 1
#

Radius of gyration: 31.03 Å; Cα contacts (8 Å, |Δi|>4): 35; chains: 1; bounding box: 72×38×80 Å

Secondary structure (DSSP, 8-state):
---------HHHHHHHHHHHHHHHHHHHHHTT----EETTTEESS---HHHHHHHHHIIIIIHHHHHHHHHHHHHHHHHHHHHHHHHHHHHHHHHHHHHHHHHHHHHHHHHHT-

Organism: NCBI:txid460514

Solvent-accessible surface area (backbone atoms only — not comparable to full-atom values): 6718 Å² total; per-residue (Å²): 134,86,78,84,73,79,75,70,62,65,68,54,55,53,55,49,50,54,49,50,53,51,52,50,49,54,52,32,56,74,69,72,44,84,76,63,72,47,101,80,80,45,67,79,62,84,77,55,70,70,55,57,52,49,48,50,48,44,64,69,47,47,48,56,51,50,50,53,51,50,51,51,51,51,51,60,62,43,50,62,51,52,56,52,49,50,54,54,49,51,55,51,51,54,50,52,55,51,51,50,52,51,50,52,50,52,53,48,55,60,60,73,76,110

Foldseek 3Di:
DDDPPPDPDPVCVVVLLVVLLVVVCVVCVVVVHDFDQDPVRDTPDPSPVVSSVVCCCCVVPVVVVVVVVVVVVVVVVCVVVVVVVVVVVVVVVVVVVVVVVVVVVVVVVVVVVD

Mean predicted aligned error: 14.3 Å

Sequence (114 aa):
MSRNITIPDLRFEESFKAKLIKNAVEENKKKGIQPEIDETNHLTTPIPKIMLIKSLIIDQIILPFLQSFFLAGVLYYLRPFIRISSRKGYSAGVSLISSIKQITKSLFFLKSKK

pLDDT: mean 76.66, std 14.75, range [44.38, 95.69]